Protein AF-A0A3M4T8R7-F1 (afdb_monomer_lite)

Radius of gyration: 12.86 Å; chains: 1; bounding box: 30×17×34 Å

Foldseek 3Di:
DADEAEQALLLVCLCLVQPPSHDCNVVSVVVVVVCVVVVHHYDYDPVSLVVNLVSLVPRPDPVSSVSSVVSSVVVD

Organism: NCBI:txid251720

Sequence (76 aa):
MTAVCLIDTSVFVEILNVPIKAQQHIETLRQLEQRILAGESLFLPMATILETGNHIGQNGDGGARRKCAERFVRQV

InterPro domains:
  IPR029060 PIN-like domain superfamily [SSF88723] (5-56)

Structure (mmCIF, N/CA/C/O backbone):
data_AF-A0A3M4T8R7-F1
#
_entry.id   AF-A0A3M4T8R7-F1
#
loop_
_atom_site.group_PDB
_atom_site.id
_atom_site.type_symbol
_atom_site.label_atom_id
_atom_site.label_alt_id
_atom_site.label_comp_id
_atom_site.label_asym_id
_atom_site.label_entity_id
_atom_site.label_seq_id
_atom_site.pdbx_PDB_ins_code
_atom_site.Cartn_x
_atom_site.Cartn_y
_atom_site.Cartn_z
_atom_site.occupancy
_atom_site.B_iso_or_equiv
_atom_site.auth_seq_id
_atom_site.auth_comp_id
_atom_site.auth_asym_id
_atom_site.auth_atom_id
_atom_site.pdbx_PDB_model_num
ATOM 1 N N . MET A 1 1 ? -17.978 3.888 18.614 1.00 55.12 1 MET A N 1
ATOM 2 C CA . MET A 1 1 ? -17.428 3.656 17.263 1.00 55.12 1 MET A CA 1
ATOM 3 C C . MET A 1 1 ? -15.922 3.616 17.399 1.00 55.12 1 MET A C 1
ATOM 5 O O . MET A 1 1 ? -15.374 4.543 17.982 1.00 55.12 1 MET A O 1
ATOM 9 N N . THR A 1 2 ? -15.275 2.539 16.965 1.00 70.38 2 THR A N 1
ATOM 10 C CA . THR A 1 2 ? -13.814 2.522 16.823 1.00 70.38 2 THR A CA 1
ATOM 11 C C . THR A 1 2 ? -13.435 3.452 15.668 1.00 70.38 2 THR A C 1
ATOM 13 O O . THR A 1 2 ? -14.211 3.617 14.725 1.00 70.38 2 THR A O 1
ATOM 16 N N . ALA A 1 3 ? -12.301 4.143 15.776 1.00 80.19 3 ALA A N 1
ATOM 17 C CA . ALA A 1 3 ? -11.836 5.024 14.711 1.00 80.19 3 ALA A CA 1
ATOM 18 C C . ALA A 1 3 ? -11.556 4.207 13.438 1.00 80.19 3 ALA A C 1
ATOM 20 O O . ALA A 1 3 ? -11.047 3.089 13.517 1.00 80.19 3 ALA A O 1
ATOM 21 N N . VAL A 1 4 ? -11.889 4.765 12.273 1.00 89.88 4 VAL A N 1
ATOM 22 C CA . VAL A 1 4 ? -11.500 4.191 10.979 1.00 89.88 4 VAL A CA 1
ATOM 23 C C . VAL A 1 4 ? -10.105 4.704 10.639 1.00 89.88 4 VAL A C 1
ATOM 25 O O . VAL A 1 4 ? -9.884 5.913 10.575 1.00 89.88 4 VAL A O 1
ATOM 28 N N . CYS A 1 5 ? -9.163 3.791 10.427 1.00 93.69 5 CYS A N 1
ATOM 29 C CA . CYS A 1 5 ? -7.811 4.106 9.997 1.00 93.69 5 CYS A CA 1
ATOM 30 C C . CYS A 1 5 ? -7.779 4.191 8.467 1.00 93.69 5 CYS A C 1
ATOM 32 O O . CYS A 1 5 ? -7.902 3.191 7.759 1.00 93.69 5 CYS A O 1
ATOM 34 N N . LEU A 1 6 ? -7.651 5.416 7.960 1.00 95.69 6 LEU A N 1
ATOM 35 C CA . LEU A 1 6 ? -7.480 5.684 6.537 1.00 95.69 6 LEU A CA 1
ATOM 36 C C . LEU A 1 6 ? -6.048 5.338 6.122 1.00 95.69 6 LEU A C 1
ATOM 38 O O . LEU A 1 6 ? -5.090 5.819 6.729 1.00 95.69 6 LEU A O 1
ATOM 42 N N . ILE A 1 7 ? -5.907 4.535 5.073 1.00 96.69 7 ILE A N 1
ATOM 43 C CA . ILE A 1 7 ? -4.610 4.218 4.481 1.00 96.69 7 ILE A CA 1
ATOM 44 C C . ILE A 1 7 ? -4.288 5.274 3.428 1.00 96.69 7 ILE A C 1
ATOM 46 O O . ILE A 1 7 ? -4.896 5.294 2.364 1.00 96.69 7 ILE A O 1
ATOM 50 N N . ASP A 1 8 ? -3.340 6.154 3.734 1.00 96.69 8 ASP A N 1
ATOM 51 C CA . ASP A 1 8 ? -2.840 7.159 2.795 1.00 96.69 8 ASP A CA 1
ATOM 52 C C . ASP A 1 8 ? -1.928 6.543 1.714 1.00 96.69 8 ASP A C 1
ATOM 54 O O . ASP A 1 8 ? -1.346 5.469 1.893 1.00 96.69 8 ASP A O 1
ATOM 58 N N . THR A 1 9 ? -1.745 7.261 0.605 1.00 96.94 9 THR A N 1
ATOM 59 C CA . THR A 1 9 ? -0.830 6.901 -0.487 1.00 96.94 9 THR A CA 1
ATOM 60 C C . THR A 1 9 ? 0.587 6.642 -0.003 1.00 96.94 9 THR A C 1
ATOM 62 O O . THR A 1 9 ? 1.184 5.646 -0.406 1.00 96.94 9 THR A O 1
ATOM 65 N N . SER A 1 10 ? 1.117 7.463 0.906 1.00 96.19 10 SER A N 1
ATOM 66 C CA . SER A 1 10 ? 2.463 7.267 1.461 1.00 96.19 10 SER A CA 1
ATOM 67 C C . SER A 1 10 ? 2.611 5.942 2.221 1.00 96.19 10 SER A C 1
ATOM 69 O O . SER A 1 10 ? 3.650 5.294 2.137 1.00 96.19 10 SER A O 1
ATOM 71 N N . VAL A 1 11 ? 1.559 5.485 2.902 1.00 96.69 11 VAL A N 1
ATOM 72 C CA . VAL A 1 11 ? 1.545 4.192 3.601 1.00 96.69 11 VAL A CA 1
ATOM 73 C C . VAL A 1 11 ? 1.383 3.051 2.601 1.00 96.69 11 VAL A C 1
ATOM 75 O O . VAL A 1 11 ? 2.039 2.017 2.715 1.00 96.69 11 VAL A O 1
ATOM 78 N N . PHE A 1 12 ? 0.539 3.228 1.586 1.00 96.81 12 PHE A N 1
ATOM 79 C CA . PHE A 1 12 ? 0.280 2.172 0.616 1.00 96.81 12 PHE A CA 1
ATOM 80 C C . PHE A 1 12 ? 1.474 1.905 -0.313 1.00 96.81 12 PHE A C 1
ATOM 82 O O . PHE A 1 12 ? 1.748 0.748 -0.643 1.00 96.81 12 PHE A O 1
ATOM 89 N N . VAL A 1 13 ? 2.257 2.934 -0.667 1.00 95.94 13 VAL A N 1
ATOM 90 C CA . VAL A 1 13 ? 3.515 2.735 -1.410 1.00 95.94 13 VAL A CA 1
ATOM 91 C C . VAL A 1 13 ? 4.553 1.959 -0.597 1.00 95.94 13 VAL A C 1
ATOM 93 O O . VAL A 1 13 ? 5.298 1.168 -1.179 1.00 95.94 13 VAL A O 1
ATOM 96 N N . GLU A 1 14 ? 4.577 2.129 0.728 1.00 96.75 14 GLU A N 1
ATOM 97 C CA . GLU A 1 14 ? 5.404 1.318 1.623 1.00 96.75 14 GLU A CA 1
ATOM 98 C C . GLU A 1 14 ? 4.900 -0.126 1.648 1.00 96.75 14 GLU A C 1
ATOM 100 O O . GLU A 1 14 ? 5.691 -1.034 1.420 1.00 96.75 14 GLU A O 1
ATOM 105 N N . ILE A 1 15 ? 3.593 -0.365 1.812 1.00 95.50 15 ILE A N 1
ATOM 106 C CA . ILE A 1 15 ? 2.996 -1.718 1.813 1.00 95.50 15 ILE A CA 1
ATOM 107 C C . ILE A 1 15 ? 3.324 -2.483 0.519 1.00 95.50 15 ILE A C 1
ATOM 109 O O . ILE A 1 15 ? 3.741 -3.643 0.560 1.00 95.50 15 ILE A O 1
ATOM 113 N N . LEU A 1 16 ? 3.212 -1.825 -0.636 1.00 94.06 16 LEU A N 1
ATOM 114 C CA . LEU A 1 16 ? 3.526 -2.418 -1.940 1.00 94.06 16 LEU A CA 1
ATOM 115 C C . LEU A 1 16 ? 5.020 -2.483 -2.263 1.00 94.06 16 LEU A C 1
ATOM 117 O O . LEU A 1 16 ? 5.403 -3.056 -3.296 1.00 94.06 16 LEU A O 1
ATOM 121 N N . ASN A 1 17 ? 5.857 -1.908 -1.399 1.00 93.81 17 ASN A N 1
ATOM 122 C CA . ASN A 1 17 ? 7.293 -1.777 -1.584 1.00 93.81 17 ASN A CA 1
ATOM 123 C C . ASN A 1 17 ? 7.624 -1.160 -2.955 1.00 93.81 17 ASN A C 1
ATOM 125 O O . ASN A 1 17 ? 8.313 -1.761 -3.788 1.00 93.81 17 ASN A O 1
ATOM 129 N N . VAL A 1 18 ? 7.019 -0.005 -3.249 1.00 9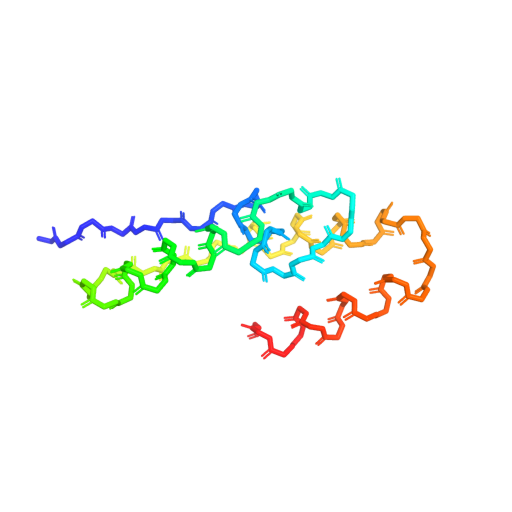2.56 18 VAL A N 1
ATOM 130 C CA . VAL A 1 18 ? 7.242 0.714 -4.508 1.00 92.56 18 VAL A CA 1
ATOM 131 C C . VAL A 1 18 ? 8.687 1.230 -4.518 1.00 92.56 18 VAL A C 1
ATOM 133 O O . VAL A 1 18 ? 9.048 2.017 -3.642 1.00 92.56 18 VAL A O 1
ATOM 136 N N . PRO A 1 19 ? 9.528 0.839 -5.493 1.00 89.19 19 PRO A N 1
ATOM 137 C CA . PRO A 1 19 ? 10.919 1.286 -5.544 1.00 89.19 19 PRO A CA 1
ATOM 138 C C . PRO A 1 19 ? 11.045 2.813 -5.515 1.00 89.19 19 PRO A C 1
ATOM 140 O O . PRO A 1 19 ? 10.193 3.511 -6.062 1.00 89.19 19 PRO A O 1
ATOM 143 N N . ILE A 1 20 ? 12.112 3.325 -4.890 1.00 86.69 20 ILE A N 1
ATOM 144 C CA . ILE A 1 20 ? 12.423 4.763 -4.727 1.00 86.69 20 ILE A CA 1
ATOM 145 C C . ILE A 1 20 ? 11.464 5.506 -3.771 1.00 86.69 20 ILE A C 1
ATOM 147 O O . ILE A 1 20 ? 11.867 6.488 -3.153 1.00 86.69 20 ILE A O 1
ATOM 151 N N . LYS A 1 21 ? 10.217 5.048 -3.609 1.00 91.31 21 LYS A N 1
ATOM 152 C CA . LYS A 1 21 ? 9.229 5.640 -2.693 1.00 91.31 21 LYS A CA 1
ATOM 153 C C . LYS A 1 21 ? 9.195 4.957 -1.329 1.00 91.31 21 LYS A C 1
ATOM 155 O O . LYS A 1 21 ? 9.068 5.659 -0.333 1.00 91.31 21 LYS A O 1
ATOM 160 N N . ALA A 1 22 ? 9.338 3.635 -1.298 1.00 92.44 22 ALA A N 1
ATOM 161 C CA . ALA A 1 22 ? 9.378 2.860 -0.068 1.00 92.44 22 ALA A CA 1
ATOM 162 C C . ALA A 1 22 ? 10.759 2.956 0.599 1.00 92.44 22 ALA A C 1
ATOM 164 O O . ALA A 1 22 ? 11.780 2.635 -0.014 1.00 92.44 22 ALA A O 1
ATOM 165 N N . GLN A 1 23 ? 10.783 3.401 1.851 1.00 95.00 23 GLN A N 1
ATOM 166 C CA . GLN A 1 23 ? 11.975 3.530 2.693 1.00 95.00 23 GLN A CA 1
ATOM 167 C C . GLN A 1 23 ? 11.820 2.779 4.021 1.00 95.00 23 GLN A C 1
ATOM 169 O O . GLN A 1 23 ? 12.820 2.430 4.645 1.00 95.00 23 GLN A O 1
ATOM 174 N N . GLN A 1 24 ? 10.584 2.516 4.452 1.00 96.38 24 GLN A N 1
ATOM 175 C CA . GLN A 1 24 ? 10.249 1.951 5.761 1.00 96.38 24 GLN A CA 1
ATOM 176 C C . GLN A 1 24 ? 9.350 0.706 5.670 1.00 96.38 24 GLN A C 1
ATOM 178 O O . GLN A 1 24 ? 8.729 0.329 6.659 1.00 96.38 24 GLN A O 1
ATOM 183 N N . HIS A 1 25 ? 9.331 0.025 4.520 1.00 95.31 25 HIS A N 1
ATOM 184 C CA . HIS A 1 25 ? 8.477 -1.129 4.211 1.00 95.31 25 HIS A CA 1
ATOM 185 C C . HIS A 1 25 ? 8.265 -2.109 5.379 1.00 95.31 25 HIS A C 1
ATOM 187 O O . HIS A 1 25 ? 7.129 -2.390 5.752 1.00 95.31 25 HIS A O 1
ATOM 193 N N . ILE A 1 26 ? 9.349 -2.610 5.981 1.00 97.38 26 ILE A N 1
ATOM 194 C CA . ILE A 1 26 ? 9.280 -3.601 7.070 1.00 97.38 26 ILE A CA 1
ATOM 195 C C . ILE A 1 26 ? 8.573 -3.033 8.304 1.00 97.38 26 ILE A C 1
ATOM 197 O O . ILE A 1 26 ? 7.728 -3.695 8.902 1.00 97.38 26 ILE A O 1
ATOM 201 N N . GLU A 1 27 ? 8.895 -1.795 8.667 1.00 97.75 27 GLU A N 1
ATOM 202 C CA . GLU A 1 27 ? 8.301 -1.119 9.815 1.00 97.75 27 GLU A CA 1
ATOM 203 C C . GLU A 1 27 ? 6.823 -0.789 9.560 1.00 97.75 27 GLU A C 1
ATOM 205 O O . GLU A 1 27 ? 5.981 -1.015 10.429 1.00 97.75 27 GLU A O 1
ATOM 210 N N . THR A 1 28 ? 6.471 -0.356 8.346 1.00 97.25 28 THR A N 1
ATOM 211 C CA . THR A 1 28 ? 5.073 -0.139 7.951 1.00 97.25 28 THR A CA 1
ATOM 212 C C . THR A 1 28 ? 4.255 -1.429 8.003 1.00 97.25 28 THR A C 1
ATOM 214 O O . THR A 1 28 ? 3.139 -1.412 8.520 1.00 97.25 28 THR A O 1
ATOM 217 N N . LEU A 1 29 ? 4.795 -2.559 7.529 1.00 96.94 29 LEU A N 1
ATOM 218 C CA . LEU A 1 29 ? 4.111 -3.854 7.622 1.00 96.94 29 LEU A CA 1
ATOM 219 C C . LEU A 1 29 ? 3.903 -4.294 9.076 1.00 96.94 29 LEU A C 1
ATOM 221 O O . LEU A 1 29 ? 2.824 -4.776 9.415 1.00 96.94 29 LEU A O 1
ATOM 225 N N . ARG A 1 30 ? 4.892 -4.067 9.947 1.00 98.12 30 ARG A N 1
ATOM 226 C CA . ARG A 1 30 ? 4.781 -4.348 11.385 1.00 98.12 30 ARG A CA 1
ATOM 227 C C . ARG A 1 30 ? 3.668 -3.521 12.035 1.00 98.12 30 ARG A C 1
ATOM 229 O O . ARG A 1 30 ? 2.878 -4.047 12.814 1.00 98.12 30 ARG A O 1
ATOM 236 N N . GLN A 1 31 ? 3.580 -2.231 11.715 1.00 96.38 31 GLN A N 1
ATOM 237 C CA . GLN A 1 31 ? 2.512 -1.365 12.227 1.00 96.38 31 GLN A CA 1
ATOM 238 C C . GLN A 1 31 ? 1.137 -1.769 11.686 1.00 96.38 31 GLN A C 1
ATOM 240 O O . GLN A 1 31 ? 0.160 -1.762 12.433 1.00 96.38 31 GLN A O 1
ATOM 245 N N . LEU A 1 32 ? 1.057 -2.149 10.409 1.00 95.69 32 LEU A N 1
ATOM 246 C CA . LEU A 1 32 ? -0.174 -2.651 9.804 1.00 95.69 32 LEU A CA 1
ATOM 247 C C . LEU A 1 32 ? -0.661 -3.920 10.516 1.00 95.69 32 LEU A C 1
ATOM 249 O O . LEU A 1 32 ? -1.830 -3.994 10.888 1.00 95.69 32 LEU A O 1
ATOM 253 N N . GLU A 1 33 ? 0.231 -4.880 10.768 1.00 96.69 33 GLU A N 1
ATOM 254 C CA . GLU A 1 33 ? -0.082 -6.099 11.521 1.00 96.69 33 GLU A CA 1
ATOM 255 C C . GLU A 1 33 ? -0.614 -5.774 12.923 1.00 96.69 33 GLU A C 1
ATOM 257 O O . GLU A 1 33 ? -1.651 -6.301 13.324 1.00 96.69 33 GLU A O 1
ATOM 262 N N . GLN A 1 34 ? 0.028 -4.850 13.644 1.00 96.38 34 GLN A N 1
ATOM 263 C CA . GLN A 1 34 ? -0.435 -4.421 14.968 1.00 96.38 34 GLN A CA 1
ATOM 264 C C . GLN A 1 34 ? -1.857 -3.846 14.939 1.00 96.38 34 GLN A C 1
ATOM 266 O O . GLN A 1 34 ? -2.661 -4.174 15.811 1.00 96.38 34 GLN A O 1
ATOM 271 N N . ARG A 1 35 ? -2.191 -3.035 13.928 1.00 94.44 35 ARG A N 1
ATOM 272 C CA . ARG A 1 35 ? -3.539 -2.464 13.762 1.00 94.44 35 ARG A CA 1
ATOM 273 C C . ARG A 1 35 ? -4.583 -3.526 13.416 1.00 94.44 35 ARG A C 1
ATOM 275 O O . ARG A 1 35 ? -5.690 -3.486 13.949 1.00 94.44 35 ARG A O 1
ATOM 282 N N . ILE A 1 36 ? -4.223 -4.499 12.575 1.00 94.25 36 ILE A N 1
ATOM 283 C CA . ILE A 1 36 ? -5.085 -5.645 12.245 1.00 94.25 36 ILE A CA 1
ATOM 284 C C . ILE A 1 36 ? -5.362 -6.478 13.501 1.00 94.25 36 ILE A C 1
ATOM 286 O O . ILE A 1 36 ? -6.517 -6.788 13.788 1.00 94.25 36 ILE A O 1
ATOM 290 N N . LEU A 1 37 ? -4.325 -6.800 14.281 1.00 96.06 37 LEU A N 1
ATOM 291 C CA . LEU A 1 37 ? -4.454 -7.562 15.529 1.00 96.06 37 LEU A CA 1
ATOM 292 C C . LEU A 1 37 ? -5.262 -6.813 16.597 1.00 96.06 37 LEU A C 1
ATOM 294 O O . LEU A 1 37 ? -5.962 -7.442 17.388 1.00 96.06 37 LEU A O 1
ATOM 298 N N . ALA A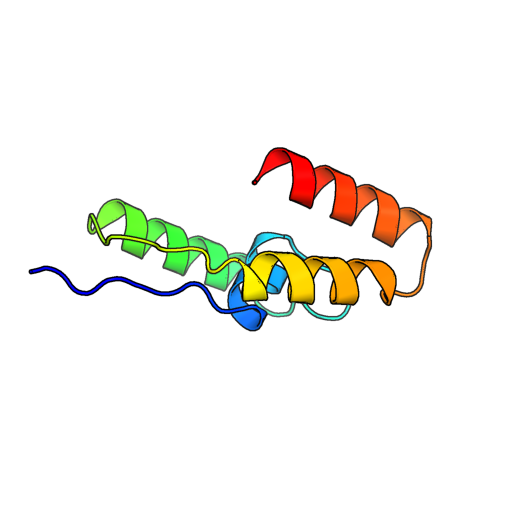 1 38 ? -5.205 -5.481 16.602 1.00 94.19 38 ALA A N 1
ATOM 299 C CA . ALA A 1 38 ? -6.033 -4.636 17.458 1.00 94.19 38 ALA A CA 1
ATOM 300 C C . ALA A 1 38 ? -7.505 -4.543 17.000 1.00 94.19 38 ALA A C 1
ATOM 302 O O . ALA A 1 38 ? -8.322 -3.939 17.697 1.00 94.19 38 ALA A O 1
ATOM 303 N N . GLY A 1 39 ? -7.864 -5.133 15.852 1.00 93.56 39 GLY A N 1
ATOM 304 C CA . GLY A 1 39 ? -9.223 -5.095 15.307 1.00 93.56 39 GLY A CA 1
ATOM 305 C C . GLY A 1 39 ? -9.632 -3.719 14.777 1.00 93.56 39 GLY A C 1
ATOM 306 O O . GLY A 1 39 ? -10.823 -3.394 14.758 1.00 93.56 39 GLY A O 1
ATOM 307 N N . GLU A 1 40 ? -8.668 -2.885 14.374 1.00 94.44 40 GLU A N 1
ATOM 308 C CA . GLU A 1 40 ? -8.958 -1.579 13.782 1.00 94.44 40 GLU A CA 1
ATOM 309 C C . GLU A 1 40 ? -9.639 -1.731 12.415 1.00 94.44 40 GLU A C 1
ATOM 311 O O . GLU A 1 40 ? -9.295 -2.593 11.606 1.00 94.44 40 GLU A O 1
ATOM 316 N N . SER A 1 41 ? -10.604 -0.854 12.126 1.00 94.69 41 SER A N 1
ATOM 317 C CA . SER A 1 41 ? -11.204 -0.778 10.792 1.00 94.69 41 SER A CA 1
ATOM 318 C C . SER A 1 41 ? -10.270 -0.016 9.861 1.00 94.69 41 SER A C 1
ATOM 320 O O . SER A 1 41 ? -10.115 1.196 10.001 1.00 94.69 41 SER A O 1
ATOM 322 N N . LEU A 1 42 ? -9.658 -0.720 8.913 1.00 95.25 42 LEU A N 1
ATOM 323 C CA . LEU A 1 42 ? -8.793 -0.133 7.893 1.00 95.25 42 LEU A CA 1
ATOM 324 C C . LEU A 1 42 ? -9.622 0.213 6.656 1.00 95.25 42 LEU A C 1
ATOM 326 O O . LEU A 1 42 ? -10.426 -0.595 6.193 1.00 95.25 42 LEU A O 1
ATOM 330 N N . PHE A 1 43 ? -9.417 1.404 6.107 1.00 95.56 43 PHE A N 1
ATOM 331 C CA . PHE A 1 43 ? -10.100 1.857 4.903 1.00 95.56 43 PHE A CA 1
ATOM 332 C C . PHE A 1 43 ? -9.080 2.343 3.883 1.00 95.56 43 PHE A C 1
ATOM 334 O O . PHE A 1 43 ? -8.330 3.278 4.157 1.00 95.56 43 PHE A O 1
ATOM 341 N N . LEU A 1 44 ? -9.073 1.711 2.709 1.00 96.56 44 LEU A N 1
ATOM 342 C CA . LEU A 1 44 ? -8.248 2.100 1.571 1.00 96.56 44 LEU A CA 1
ATOM 343 C C . LEU A 1 44 ? -9.059 3.034 0.656 1.00 96.56 44 LEU A C 1
ATOM 345 O O . LEU A 1 44 ? -9.972 2.565 -0.028 1.00 96.56 44 LEU A O 1
ATOM 349 N N . PRO A 1 45 ? -8.776 4.349 0.631 1.00 97.31 45 PRO A N 1
ATOM 350 C CA . PRO A 1 45 ? -9.505 5.284 -0.213 1.00 97.31 45 PRO A CA 1
ATOM 351 C C . PRO A 1 45 ? -9.256 5.021 -1.701 1.00 97.31 45 PRO A C 1
ATOM 353 O O . PRO A 1 45 ? -8.142 4.706 -2.118 1.00 97.31 45 PRO A O 1
ATOM 356 N N . MET A 1 46 ? -10.267 5.271 -2.537 1.00 96.94 46 MET A N 1
ATOM 357 C CA . MET A 1 46 ? -10.117 5.174 -3.995 1.00 96.94 46 MET A CA 1
ATOM 358 C C . MET A 1 46 ? -9.034 6.124 -4.537 1.00 96.94 46 MET A C 1
ATOM 360 O O . MET A 1 46 ? -8.314 5.776 -5.470 1.00 96.94 46 MET A O 1
ATOM 364 N N . ALA A 1 47 ? -8.876 7.307 -3.934 1.00 97.31 47 ALA A N 1
ATOM 365 C CA . ALA A 1 47 ? -7.814 8.247 -4.295 1.00 97.31 47 ALA A CA 1
ATOM 366 C C . ALA A 1 47 ? -6.420 7.619 -4.122 1.00 97.31 47 ALA A C 1
ATOM 368 O O . ALA A 1 47 ? -5.602 7.686 -5.034 1.00 97.31 47 ALA A O 1
ATOM 369 N N . THR A 1 48 ? -6.195 6.902 -3.018 1.00 97.69 48 THR A N 1
ATOM 370 C CA . THR A 1 48 ? -4.932 6.212 -2.735 1.00 97.69 48 THR A CA 1
ATOM 371 C C . THR A 1 48 ? -4.600 5.136 -3.761 1.00 97.69 48 THR A C 1
ATOM 373 O O . THR A 1 48 ? -3.443 4.996 -4.165 1.00 97.69 48 THR A O 1
ATOM 376 N N . ILE A 1 49 ? -5.613 4.410 -4.239 1.00 96.38 49 ILE A N 1
ATOM 377 C CA . ILE A 1 49 ? -5.475 3.429 -5.324 1.00 96.38 49 ILE A CA 1
ATOM 378 C C . ILE A 1 49 ? -4.984 4.131 -6.603 1.00 96.38 49 ILE A C 1
ATOM 380 O O . ILE A 1 49 ? -4.001 3.697 -7.209 1.00 96.38 49 ILE A O 1
ATOM 384 N N . LEU A 1 50 ? -5.619 5.243 -6.994 1.00 96.62 50 LEU A N 1
ATOM 385 C CA . LEU A 1 50 ? -5.268 5.992 -8.208 1.00 96.62 50 LEU A CA 1
ATOM 386 C C . LEU A 1 50 ? -3.875 6.634 -8.125 1.00 96.62 50 LEU A C 1
ATOM 388 O O . LEU A 1 50 ? -3.076 6.514 -9.056 1.00 96.62 50 LEU A O 1
ATOM 392 N N . GLU A 1 51 ? -3.560 7.286 -7.009 1.00 97.00 51 GLU A N 1
ATOM 393 C CA . GLU A 1 51 ? -2.277 7.959 -6.793 1.00 97.00 51 GLU A CA 1
ATOM 394 C C . GLU A 1 51 ? -1.114 6.967 -6.743 1.00 97.00 51 G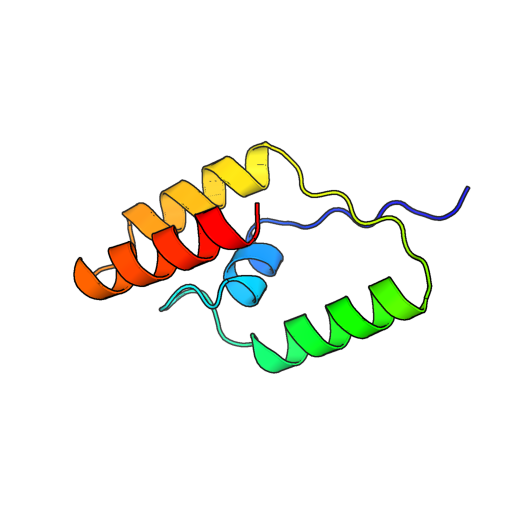LU A C 1
ATOM 396 O O . GLU A 1 51 ? -0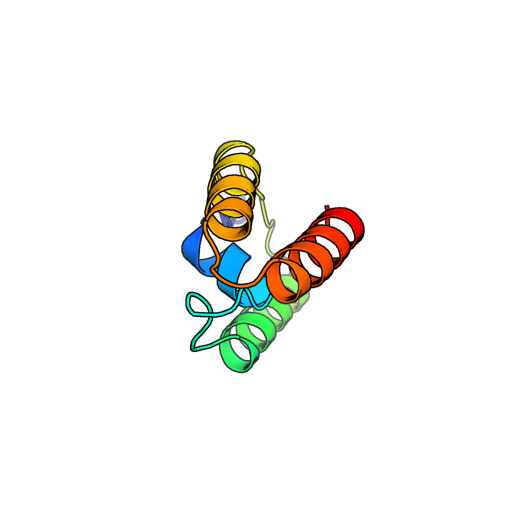.066 7.195 -7.352 1.00 97.00 51 GLU A O 1
ATOM 401 N N . THR A 1 52 ? -1.315 5.821 -6.092 1.00 96.44 52 THR A N 1
ATOM 402 C CA . THR A 1 52 ? -0.313 4.753 -6.043 1.00 96.44 52 THR A CA 1
ATOM 403 C C . THR A 1 52 ? -0.088 4.140 -7.423 1.00 96.44 52 THR A C 1
ATOM 405 O O . THR A 1 52 ? 1.060 3.926 -7.817 1.00 96.44 52 THR A O 1
ATOM 408 N N . GLY A 1 53 ? -1.154 3.934 -8.205 1.00 94.81 53 GLY A N 1
ATOM 409 C CA . GLY A 1 53 ? -1.044 3.529 -9.607 1.00 94.81 53 GLY A CA 1
ATOM 410 C C . GLY A 1 53 ? -0.201 4.509 -10.430 1.00 94.81 53 GLY A C 1
ATOM 411 O O . GLY A 1 53 ? 0.695 4.096 -11.171 1.00 94.81 53 GLY A O 1
ATOM 412 N N . ASN A 1 54 ? -0.412 5.815 -10.241 1.00 95.06 54 ASN A N 1
ATOM 413 C CA . ASN A 1 54 ? 0.390 6.850 -10.890 1.00 95.06 54 ASN A CA 1
ATOM 414 C C . ASN A 1 54 ? 1.864 6.826 -10.432 1.00 95.06 54 ASN A C 1
ATOM 416 O O . ASN A 1 54 ? 2.766 6.896 -11.268 1.00 95.06 54 ASN A O 1
ATOM 420 N N . HIS A 1 55 ? 2.141 6.643 -9.136 1.00 94.31 55 HIS A N 1
ATOM 421 C CA . HIS A 1 55 ? 3.514 6.491 -8.636 1.00 94.31 55 HIS A CA 1
ATOM 422 C C . HIS A 1 55 ? 4.231 5.273 -9.221 1.00 94.31 55 HIS A C 1
ATOM 424 O O . HIS A 1 55 ? 5.405 5.374 -9.579 1.00 94.31 55 HIS A O 1
ATOM 430 N N . ILE A 1 56 ? 3.533 4.145 -9.376 1.00 93.38 56 ILE A N 1
ATOM 431 C CA . ILE A 1 56 ? 4.072 2.977 -10.077 1.00 93.38 56 ILE A CA 1
ATOM 432 C C . ILE A 1 56 ? 4.369 3.338 -11.535 1.00 93.38 56 ILE A C 1
ATOM 434 O O . ILE A 1 56 ? 5.460 3.051 -12.012 1.00 93.38 56 ILE A O 1
ATOM 438 N N . GLY A 1 57 ? 3.453 4.004 -12.243 1.00 92.38 57 GLY A N 1
ATOM 439 C CA . GLY A 1 57 ? 3.642 4.388 -13.648 1.00 92.38 57 GLY A CA 1
ATOM 440 C C . GLY A 1 57 ? 4.864 5.281 -13.902 1.00 92.38 57 GLY A C 1
ATOM 441 O O . GLY A 1 57 ? 5.524 5.135 -14.937 1.00 92.38 57 GLY A O 1
ATOM 442 N N . GLN A 1 58 ? 5.187 6.148 -12.939 1.00 90.50 58 GLN A N 1
ATOM 443 C CA . GLN A 1 58 ? 6.319 7.083 -12.971 1.00 90.50 58 GLN A CA 1
ATOM 444 C C . GLN A 1 58 ? 7.640 6.488 -12.450 1.00 90.50 58 GLN A C 1
ATOM 446 O O . GLN A 1 58 ? 8.677 7.148 -12.504 1.00 90.50 58 GLN A O 1
ATOM 451 N N . ASN A 1 59 ? 7.630 5.254 -11.941 1.00 83.00 59 ASN A N 1
ATOM 452 C CA . ASN A 1 59 ? 8.827 4.605 -11.417 1.00 83.00 59 ASN A CA 1
ATOM 453 C C . ASN A 1 59 ? 9.754 4.160 -12.566 1.00 83.00 59 ASN A C 1
ATOM 455 O O . ASN A 1 59 ? 9.306 3.495 -13.491 1.00 83.00 59 ASN A O 1
ATOM 459 N N . GLY A 1 60 ? 11.037 4.524 -12.518 1.00 76.81 60 GLY A N 1
ATOM 460 C CA . GLY A 1 60 ? 11.946 4.517 -13.676 1.00 76.81 60 GLY A CA 1
ATOM 461 C C . GLY A 1 60 ? 11.903 3.263 -14.567 1.00 76.81 60 GLY A C 1
ATOM 462 O O . GLY A 1 60 ? 11.392 3.305 -15.689 1.00 76.81 60 GLY A O 1
ATOM 463 N N . ASP A 1 61 ? 12.456 2.144 -14.088 1.00 84.69 61 ASP A N 1
ATOM 464 C CA . ASP A 1 61 ? 12.616 0.920 -14.888 1.00 84.69 61 ASP A CA 1
ATOM 465 C C . ASP A 1 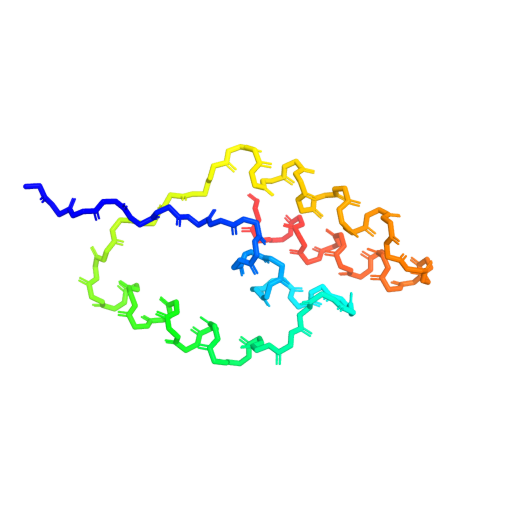61 ? 11.280 0.209 -15.191 1.00 84.69 61 ASP A C 1
ATOM 467 O O . ASP A 1 61 ? 10.461 -0.045 -14.308 1.00 84.69 61 ASP A O 1
ATOM 471 N N . GLY A 1 62 ? 11.072 -0.186 -16.452 1.00 87.56 62 GLY A N 1
ATOM 472 C CA . GLY A 1 62 ? 9.862 -0.886 -16.899 1.00 87.56 62 GLY A CA 1
ATOM 473 C C . GLY A 1 62 ? 9.653 -2.253 -16.237 1.00 87.56 62 GLY A C 1
ATOM 474 O O . GLY A 1 62 ? 8.510 -2.638 -15.976 1.00 87.56 62 GLY A O 1
ATOM 475 N N . GLY A 1 63 ? 10.733 -2.970 -15.915 1.00 90.38 63 GLY A N 1
ATOM 476 C CA . GLY A 1 63 ? 10.660 -4.240 -15.189 1.00 90.38 63 GLY A CA 1
ATOM 477 C C . GLY A 1 63 ? 10.199 -4.044 -13.745 1.00 90.38 63 GLY A C 1
ATOM 478 O O . GLY A 1 63 ? 9.296 -4.741 -13.273 1.00 90.38 63 GLY A O 1
ATOM 479 N N . ALA A 1 64 ? 10.768 -3.050 -13.063 1.00 88.25 64 ALA A N 1
ATOM 480 C CA . ALA A 1 64 ? 10.351 -2.641 -11.726 1.00 88.25 64 ALA A CA 1
ATOM 481 C C . ALA A 1 64 ? 8.872 -2.214 -11.686 1.00 88.25 64 ALA A C 1
ATOM 483 O O . ALA A 1 64 ? 8.137 -2.639 -10.790 1.00 88.25 64 ALA A O 1
ATOM 484 N N . ARG A 1 65 ? 8.409 -1.456 -12.692 1.00 92.56 65 ARG A N 1
ATOM 485 C CA . ARG A 1 65 ? 6.993 -1.077 -12.841 1.00 92.56 65 ARG A CA 1
ATOM 486 C C . ARG A 1 65 ? 6.074 -2.278 -12.962 1.00 92.56 65 ARG A C 1
ATOM 488 O O . ARG A 1 65 ? 5.104 -2.365 -12.215 1.00 92.56 65 ARG A O 1
ATOM 495 N N . ARG A 1 66 ? 6.397 -3.224 -13.851 1.00 93.31 66 ARG A N 1
ATOM 496 C CA . ARG A 1 66 ? 5.602 -4.447 -14.053 1.00 93.31 66 ARG A CA 1
ATOM 497 C C . ARG A 1 66 ? 5.453 -5.228 -12.750 1.00 93.31 66 ARG A C 1
ATOM 499 O O . ARG A 1 66 ? 4.334 -5.496 -12.330 1.00 93.31 66 ARG A O 1
ATOM 506 N N . LYS A 1 67 ? 6.570 -5.535 -12.085 1.00 92.38 67 LYS A N 1
ATOM 507 C CA . LYS A 1 67 ? 6.563 -6.298 -10.827 1.00 92.38 67 LYS A CA 1
ATOM 508 C C . LYS A 1 67 ? 5.757 -5.592 -9.738 1.00 92.38 67 LYS A C 1
ATOM 510 O O . LYS A 1 67 ? 5.088 -6.246 -8.944 1.00 92.38 67 LYS A O 1
ATOM 515 N N . CYS A 1 68 ?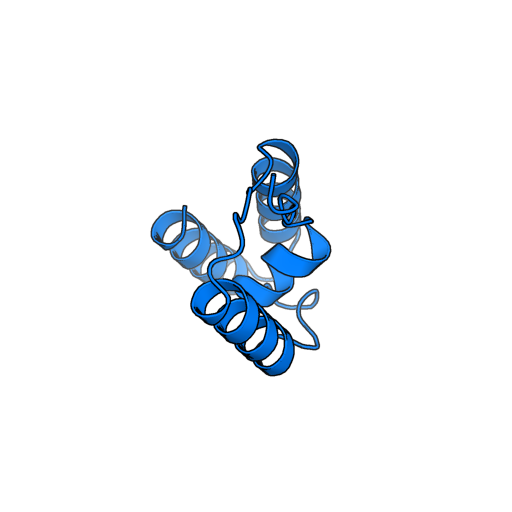 5.828 -4.263 -9.682 1.00 92.88 68 CYS A N 1
ATOM 516 C CA . CYS A 1 68 ? 5.062 -3.488 -8.715 1.00 92.88 68 CYS A CA 1
ATOM 517 C C . CYS A 1 68 ? 3.561 -3.484 -9.035 1.00 92.88 68 CYS A C 1
ATOM 519 O O . CYS A 1 68 ? 2.754 -3.677 -8.132 1.00 92.88 68 CYS A O 1
ATOM 521 N N . ALA A 1 69 ? 3.186 -3.337 -10.309 1.00 93.69 69 ALA A N 1
ATOM 522 C CA . ALA A 1 69 ? 1.797 -3.422 -10.755 1.00 93.69 69 ALA A CA 1
ATOM 523 C C . ALA A 1 69 ? 1.194 -4.816 -10.506 1.00 93.69 69 ALA A C 1
ATOM 525 O O . ALA A 1 69 ? 0.053 -4.929 -10.074 1.00 93.69 69 ALA A O 1
ATOM 526 N N . GLU A 1 70 ? 1.968 -5.886 -10.700 1.00 95.00 70 GLU A N 1
ATOM 527 C CA . GLU A 1 70 ? 1.531 -7.251 -10.383 1.00 95.00 70 GLU A CA 1
ATOM 528 C C . GLU A 1 70 ? 1.273 -7.446 -8.883 1.00 95.00 70 GLU A C 1
ATOM 530 O O . GLU A 1 70 ? 0.306 -8.110 -8.515 1.00 95.00 70 GLU A O 1
ATOM 535 N N . ARG A 1 71 ? 2.100 -6.857 -8.004 1.00 92.81 71 ARG A N 1
ATOM 536 C CA . ARG A 1 71 ? 1.828 -6.854 -6.555 1.00 92.81 71 ARG A CA 1
ATOM 537 C C . ARG A 1 71 ? 0.582 -6.046 -6.221 1.00 92.81 71 ARG A C 1
ATOM 539 O O . ARG A 1 71 ? -0.238 -6.527 -5.451 1.00 92.81 71 ARG A O 1
ATOM 546 N N . PHE A 1 72 ? 0.437 -4.868 -6.826 1.00 93.56 72 PHE A N 1
ATOM 547 C CA . PHE A 1 72 ? -0.721 -3.993 -6.650 1.00 93.56 72 PHE A CA 1
ATOM 548 C C . PHE A 1 72 ? -2.026 -4.742 -6.940 1.00 93.56 72 PHE A C 1
ATOM 550 O O . PHE A 1 72 ? -2.893 -4.804 -6.080 1.00 93.56 72 PHE A O 1
ATOM 557 N N . VAL A 1 73 ? -2.117 -5.401 -8.099 1.00 93.56 73 VAL A N 1
ATOM 558 C CA . VAL A 1 73 ? -3.307 -6.167 -8.520 1.00 93.56 73 VAL A CA 1
ATOM 559 C C . VAL A 1 73 ? -3.567 -7.402 -7.648 1.00 93.56 73 VAL A C 1
ATOM 561 O O . VAL A 1 73 ? -4.685 -7.889 -7.591 1.00 93.56 73 VAL A O 1
ATOM 564 N N . ARG A 1 74 ? -2.552 -7.956 -6.976 1.00 93.38 74 ARG A N 1
ATOM 565 C CA . ARG A 1 74 ? -2.753 -9.089 -6.054 1.00 93.38 74 ARG A CA 1
ATOM 566 C C . ARG A 1 74 ? -3.255 -8.666 -4.674 1.00 93.38 74 ARG A C 1
ATOM 568 O O . ARG A 1 74 ? -3.755 -9.520 -3.951 1.00 93.38 74 ARG A O 1
ATOM 575 N N . GLN A 1 75 ? -3.034 -7.413 -4.281 1.00 85.00 75 GLN A N 1
ATOM 576 C CA . GLN A 1 75 ? -3.347 -6.906 -2.940 1.00 85.00 75 GLN A CA 1
ATOM 577 C C . GLN A 1 75 ? -4.641 -6.081 -2.884 1.00 85.00 75 GLN A C 1
ATOM 579 O O . GLN A 1 75 ? -5.124 -5.817 -1.785 1.00 85.00 75 GLN A O 1
ATOM 584 N N . VAL A 1 76 ? -5.180 -5.684 -4.041 1.00 84.19 76 VAL A N 1
ATOM 585 C CA . VAL A 1 76 ? -6.418 -4.906 -4.217 1.00 84.19 76 VAL A CA 1
ATOM 586 C C . VAL A 1 76 ? -7.371 -5.697 -5.094 1.00 84.19 76 VAL A C 1
ATOM 588 O O . VAL A 1 76 ? -8.554 -5.810 -4.711 1.00 84.19 76 VAL A O 1
#

Secondary structure (DSSP, 8-state):
-PPEEE--HHHHHHHTT-TTT-S-HHHHHHHHHHHHHTT-EEE--HHHHHHHHHHHHTSS-HHHHHHHHHHHHHH-

pLDDT: mean 92.77, std 6.57, range [55.12, 98.12]